Protein AF-A0A1F8KM34-F1 (afdb_monomer_lite)

Structure (mmCIF, N/CA/C/O backbone):
data_AF-A0A1F8KM34-F1
#
_entry.id   AF-A0A1F8KM34-F1
#
loop_
_atom_site.group_PDB
_atom_site.id
_atom_site.type_symbol
_atom_site.label_atom_id
_atom_site.label_alt_id
_atom_site.label_comp_id
_atom_site.label_asym_id
_atom_site.label_entity_id
_atom_site.label_seq_id
_atom_site.pdbx_PDB_ins_code
_atom_site.Cartn_x
_atom_site.Cartn_y
_atom_site.Cartn_z
_atom_site.occupancy
_atom_site.B_iso_or_equiv
_atom_site.auth_seq_id
_atom_site.auth_comp_id
_atom_site.auth_asym_id
_atom_site.auth_atom_id
_atom_site.pdbx_PDB_model_num
ATOM 1 N N . MET A 1 1 ? 45.005 -4.554 -57.306 1.00 60.41 1 MET A N 1
ATOM 2 C CA . MET A 1 1 ? 45.521 -4.752 -55.929 1.00 60.41 1 MET A CA 1
ATOM 3 C C . MET A 1 1 ? 44.866 -3.794 -54.929 1.00 60.41 1 MET A C 1
ATOM 5 O O . MET A 1 1 ? 44.401 -4.266 -53.904 1.00 60.41 1 MET A O 1
ATOM 9 N N . ASN A 1 2 ? 44.722 -2.498 -55.243 1.00 65.69 2 ASN A N 1
ATOM 10 C CA . ASN A 1 2 ? 44.057 -1.525 -54.356 1.00 65.69 2 ASN A CA 1
ATOM 11 C C . ASN A 1 2 ? 42.563 -1.802 -54.083 1.00 65.69 2 ASN A C 1
ATOM 13 O O . ASN A 1 2 ? 42.124 -1.623 -52.954 1.00 65.69 2 ASN A O 1
ATOM 17 N N . GLU A 1 3 ? 41.787 -2.286 -55.057 1.00 63.97 3 GLU A N 1
ATOM 18 C CA . GLU A 1 3 ? 40.338 -2.515 -54.872 1.00 63.97 3 GLU A CA 1
ATOM 19 C C . GLU A 1 3 ? 40.006 -3.629 -53.867 1.00 63.97 3 GLU A C 1
ATOM 21 O O . GLU A 1 3 ? 39.072 -3.493 -53.081 1.00 63.97 3 GLU A O 1
ATOM 26 N N . ILE A 1 4 ? 40.811 -4.697 -53.829 1.00 71.00 4 ILE A N 1
ATOM 27 C CA . ILE A 1 4 ? 40.641 -5.807 -52.876 1.00 71.00 4 ILE A CA 1
ATOM 28 C C . ILE A 1 4 ? 40.920 -5.324 -51.446 1.00 71.00 4 ILE A C 1
ATOM 30 O O . ILE A 1 4 ? 40.175 -5.640 -50.525 1.00 71.00 4 ILE A O 1
ATOM 34 N N . ILE A 1 5 ? 41.959 -4.504 -51.262 1.00 69.94 5 ILE A N 1
ATOM 35 C CA . ILE A 1 5 ? 42.320 -3.941 -49.953 1.00 69.94 5 ILE A CA 1
ATOM 36 C C . ILE A 1 5 ? 41.214 -3.003 -49.449 1.00 69.94 5 ILE A C 1
ATOM 38 O O . ILE A 1 5 ? 40.836 -3.068 -48.281 1.00 69.94 5 ILE A O 1
ATOM 42 N N . ILE A 1 6 ? 40.645 -2.179 -50.335 1.00 70.56 6 ILE A N 1
ATOM 43 C CA . ILE A 1 6 ? 39.526 -1.283 -50.009 1.00 70.56 6 ILE A CA 1
ATOM 44 C C . ILE A 1 6 ? 38.269 -2.087 -49.637 1.00 70.56 6 ILE A C 1
ATOM 46 O O . ILE A 1 6 ? 37.627 -1.782 -48.635 1.00 70.56 6 ILE A O 1
ATOM 50 N N . SER A 1 7 ? 37.943 -3.148 -50.381 1.00 66.94 7 SER A N 1
ATOM 51 C CA . SER A 1 7 ? 36.807 -4.036 -50.085 1.00 66.94 7 SER A CA 1
ATOM 52 C C . SER A 1 7 ? 36.930 -4.711 -48.711 1.00 66.94 7 SER A C 1
ATOM 54 O O . SER A 1 7 ? 35.958 -4.735 -47.953 1.00 66.94 7 SER A O 1
ATOM 56 N N . VAL A 1 8 ? 38.117 -5.217 -48.364 1.00 72.38 8 VAL A N 1
ATOM 57 C CA . VAL A 1 8 ? 38.374 -5.859 -47.065 1.00 72.38 8 VAL A CA 1
ATOM 58 C C . VAL A 1 8 ? 38.298 -4.842 -45.922 1.00 72.38 8 VAL A C 1
ATOM 60 O O . VAL A 1 8 ? 37.693 -5.127 -44.889 1.00 72.38 8 VAL A O 1
ATOM 63 N N . LEU A 1 9 ? 38.839 -3.633 -46.116 1.00 68.12 9 LEU A N 1
ATOM 64 C CA . LEU A 1 9 ? 38.742 -2.543 -45.138 1.00 68.12 9 LEU A CA 1
ATOM 65 C C . LEU A 1 9 ? 37.287 -2.119 -44.893 1.00 68.12 9 LEU A C 1
ATOM 67 O O . LEU A 1 9 ? 36.879 -1.981 -43.741 1.00 68.12 9 LEU A O 1
ATOM 71 N N . ILE A 1 10 ? 36.485 -1.972 -45.951 1.00 72.31 10 ILE A N 1
ATOM 72 C CA . ILE A 1 10 ? 35.059 -1.630 -45.841 1.00 72.31 10 ILE A CA 1
ATOM 73 C C . ILE A 1 10 ? 34.292 -2.736 -45.101 1.00 72.31 10 ILE A C 1
ATOM 75 O O . ILE A 1 10 ? 33.522 -2.439 -44.188 1.00 72.31 10 ILE A O 1
ATOM 79 N N . GLY A 1 11 ? 34.534 -4.009 -45.435 1.00 71.50 11 GLY A N 1
ATOM 80 C CA . GLY A 1 11 ? 33.913 -5.147 -44.748 1.00 71.50 11 GLY A CA 1
ATOM 81 C C . GLY A 1 11 ? 34.263 -5.214 -43.257 1.00 71.50 11 GLY A C 1
ATOM 82 O O . GLY A 1 11 ? 33.386 -5.441 -42.420 1.00 71.50 11 GLY A O 1
ATOM 83 N N . GLY A 1 12 ? 35.524 -4.944 -42.905 1.00 72.19 12 GLY A N 1
ATOM 84 C CA . GLY A 1 12 ? 35.974 -4.864 -41.514 1.00 72.19 12 GLY A CA 1
ATOM 85 C C . GLY A 1 12 ? 35.295 -3.734 -40.736 1.00 72.19 12 GLY A C 1
ATOM 86 O O . GLY A 1 12 ? 34.800 -3.956 -39.630 1.00 72.19 12 GLY A O 1
ATOM 87 N N . ILE A 1 13 ? 35.195 -2.543 -41.336 1.00 76.88 13 ILE A N 1
ATOM 88 C CA . ILE A 1 13 ? 34.529 -1.381 -40.727 1.00 76.88 13 ILE A CA 1
ATOM 89 C C . ILE A 1 13 ? 33.034 -1.655 -40.510 1.00 76.88 13 ILE A C 1
ATOM 91 O O . ILE A 1 13 ? 32.513 -1.381 -39.429 1.00 76.88 13 ILE A O 1
ATOM 95 N N . LEU A 1 14 ? 32.345 -2.241 -41.493 1.00 74.38 14 LEU A N 1
ATOM 96 C CA . LEU A 1 14 ? 30.924 -2.591 -41.375 1.00 74.38 14 LEU A CA 1
ATOM 97 C C . LEU A 1 14 ? 30.672 -3.634 -40.278 1.00 74.38 14 LEU A C 1
ATOM 99 O O . LEU A 1 14 ? 29.711 -3.508 -39.520 1.00 74.38 14 LEU A O 1
ATOM 103 N N . THR A 1 15 ? 31.555 -4.625 -40.145 1.00 82.31 15 THR A N 1
ATOM 104 C CA . THR A 1 15 ? 31.454 -5.659 -39.101 1.00 82.31 15 THR A CA 1
ATOM 105 C C . THR A 1 15 ? 31.662 -5.072 -37.701 1.00 82.31 15 THR A C 1
ATOM 107 O O . THR A 1 15 ? 30.922 -5.394 -36.766 1.00 82.31 15 THR A O 1
ATOM 110 N N . LEU A 1 16 ? 32.624 -4.155 -37.553 1.00 76.81 16 LEU A N 1
ATOM 111 C CA . LEU A 1 16 ? 32.865 -3.426 -36.304 1.00 76.81 16 LEU A CA 1
ATOM 112 C C . LEU A 1 16 ? 31.671 -2.546 -35.918 1.00 76.81 16 LEU A C 1
ATOM 114 O O . LEU A 1 16 ? 31.216 -2.595 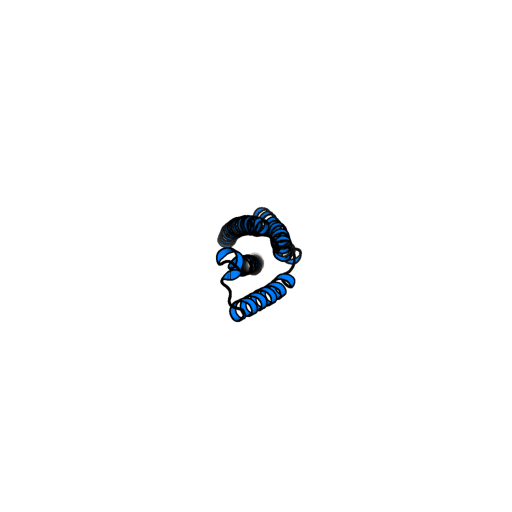-34.775 1.00 76.81 16 LEU A O 1
ATOM 118 N N 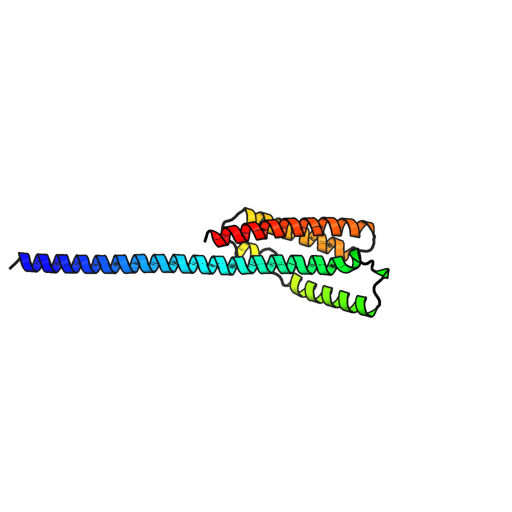. LEU A 1 17 ? 31.122 -1.789 -36.873 1.00 76.06 17 LEU A N 1
ATOM 119 C CA . LEU A 1 17 ? 29.933 -0.960 -36.655 1.00 76.06 17 LEU A CA 1
ATOM 120 C C . LEU A 1 17 ? 28.705 -1.805 -36.294 1.00 76.06 17 LEU A C 1
ATOM 122 O O . LEU A 1 17 ? 27.969 -1.445 -35.375 1.00 76.06 17 LEU A O 1
ATOM 126 N N . GLY A 1 18 ? 28.512 -2.946 -36.961 1.00 77.56 18 GLY A N 1
ATOM 127 C CA . GLY A 1 18 ? 27.436 -3.889 -36.652 1.00 77.56 18 GLY A CA 1
ATOM 128 C C . GLY A 1 18 ? 27.534 -4.438 -35.228 1.00 77.56 18 GLY A C 1
ATOM 129 O O . GLY A 1 18 ? 26.550 -4.424 -34.489 1.00 77.56 18 GLY A O 1
ATOM 130 N N . THR A 1 19 ? 28.734 -4.841 -34.807 1.00 86.44 19 THR A N 1
ATOM 131 C CA . THR A 1 19 ? 28.982 -5.343 -33.444 1.00 86.44 19 THR A CA 1
ATOM 132 C C . THR A 1 19 ? 28.757 -4.257 -32.387 1.00 86.44 19 THR A C 1
ATOM 134 O O . THR A 1 19 ? 28.117 -4.505 -31.366 1.00 86.44 19 THR A O 1
ATOM 137 N N . LEU A 1 20 ? 29.224 -3.028 -32.635 1.00 79.06 20 LEU A N 1
ATOM 138 C CA . LEU A 1 20 ? 28.999 -1.891 -31.734 1.00 79.06 20 LEU A CA 1
ATOM 139 C C . LEU A 1 20 ? 27.510 -1.557 -31.590 1.00 79.06 20 LEU A C 1
ATOM 141 O O . LEU A 1 20 ? 27.040 -1.315 -30.477 1.00 79.06 20 LEU A O 1
ATOM 145 N N . LEU A 1 21 ? 26.758 -1.581 -32.694 1.00 81.00 21 LEU A N 1
ATOM 146 C CA . LEU A 1 21 ? 25.317 -1.347 -32.677 1.00 81.00 21 LEU A CA 1
ATOM 147 C C . LEU A 1 21 ? 24.577 -2.447 -31.905 1.00 81.00 21 LEU A C 1
ATOM 149 O O . LEU A 1 21 ? 23.707 -2.133 -31.092 1.00 81.00 21 LEU A O 1
ATOM 153 N N . ALA A 1 22 ? 24.940 -3.715 -32.111 1.00 83.75 22 ALA A N 1
ATOM 154 C CA . ALA A 1 22 ? 24.364 -4.841 -31.379 1.00 83.75 22 ALA A CA 1
ATOM 155 C C . ALA A 1 22 ? 24.616 -4.718 -29.867 1.00 83.75 22 ALA A C 1
ATOM 157 O O . ALA A 1 22 ? 23.669 -4.779 -29.081 1.00 83.75 22 ALA A O 1
ATOM 158 N N . ASN A 1 23 ? 25.858 -4.427 -29.465 1.00 84.94 23 ASN A N 1
ATOM 159 C CA . ASN A 1 23 ? 26.221 -4.208 -28.063 1.00 84.94 23 ASN A CA 1
ATOM 160 C C . ASN A 1 23 ? 25.464 -3.019 -27.452 1.00 84.94 23 ASN A C 1
ATOM 162 O O . ASN A 1 23 ? 24.993 -3.094 -26.317 1.00 84.94 23 ASN A O 1
ATOM 166 N N . TYR A 1 24 ? 25.293 -1.929 -28.205 1.00 78.88 24 TYR A N 1
ATOM 167 C CA . TYR A 1 24 ? 24.522 -0.769 -27.758 1.00 78.88 24 TYR A CA 1
ATOM 168 C C . TYR A 1 24 ? 23.034 -1.096 -27.558 1.00 78.88 24 TYR A C 1
ATOM 170 O O . TYR A 1 24 ? 22.437 -0.705 -26.550 1.00 78.88 24 TYR A O 1
ATOM 178 N N . LEU A 1 25 ? 22.424 -1.831 -28.493 1.00 83.50 25 LEU A N 1
ATOM 179 C CA . LEU A 1 25 ? 21.030 -2.265 -28.386 1.00 83.50 25 LEU A CA 1
ATOM 180 C C . LEU A 1 25 ? 20.830 -3.230 -27.213 1.00 83.50 25 LEU A C 1
ATOM 182 O O . LEU A 1 25 ? 19.867 -3.067 -26.458 1.00 83.50 25 LEU A O 1
ATOM 186 N N . GLN A 1 26 ? 21.759 -4.167 -27.014 1.00 85.06 26 GLN A N 1
ATOM 187 C CA . GLN A 1 26 ? 21.748 -5.085 -25.880 1.00 85.06 26 GLN A CA 1
ATOM 188 C C . GLN A 1 26 ? 21.851 -4.320 -24.555 1.00 85.06 26 GLN A C 1
ATOM 190 O O . GLN A 1 26 ? 20.965 -4.458 -23.710 1.00 85.06 26 GLN A O 1
ATOM 195 N N . TYR A 1 27 ? 22.826 -3.418 -24.413 1.00 83.81 27 TYR A N 1
ATOM 196 C CA . TYR A 1 27 ? 22.960 -2.562 -23.230 1.00 83.81 27 TYR A CA 1
ATOM 197 C C . TYR A 1 27 ? 21.675 -1.768 -22.950 1.00 83.81 27 TYR A C 1
ATOM 199 O O . TYR A 1 27 ? 21.183 -1.725 -21.820 1.00 83.81 27 TYR A O 1
ATOM 207 N N . ARG A 1 28 ? 21.067 -1.175 -23.986 1.00 81.69 28 ARG A N 1
ATOM 208 C CA . ARG A 1 28 ? 19.803 -0.436 -23.854 1.00 81.69 28 ARG A CA 1
ATOM 209 C C . ARG A 1 28 ? 18.649 -1.337 -23.404 1.00 81.69 28 ARG A C 1
ATOM 211 O O . ARG A 1 28 ? 17.810 -0.886 -22.621 1.00 81.69 28 ARG A O 1
ATOM 218 N N . SER A 1 29 ? 18.589 -2.580 -23.882 1.00 82.69 29 SER A N 1
ATOM 219 C CA . SER A 1 29 ? 17.570 -3.555 -23.476 1.00 82.69 29 SER A CA 1
ATOM 220 C C . SER A 1 29 ? 17.727 -3.963 -22.007 1.00 82.69 29 SER A C 1
ATOM 222 O O . SER A 1 29 ? 16.757 -3.903 -21.253 1.00 82.69 29 SER A O 1
ATOM 224 N N . GLU A 1 30 ? 18.952 -4.235 -21.550 1.00 86.62 30 GLU A N 1
ATOM 225 C CA . GLU A 1 30 ? 19.249 -4.581 -20.156 1.00 86.62 30 GLU A CA 1
ATOM 226 C C . GLU A 1 30 ? 18.920 -3.433 -19.197 1.00 86.62 30 GLU A C 1
ATOM 228 O O . GLU A 1 30 ? 18.397 -3.651 -18.105 1.00 86.62 30 GLU A O 1
ATOM 233 N N . GLN A 1 31 ? 19.189 -2.187 -19.601 1.00 75.19 31 GLN A N 1
ATOM 234 C CA . GLN A 1 31 ? 18.799 -1.009 -18.823 1.00 75.19 31 GLN A CA 1
ATOM 235 C C . GLN A 1 31 ? 17.276 -0.873 -18.706 1.00 75.19 31 GLN A C 1
ATOM 237 O O . GLN A 1 31 ? 16.774 -0.476 -17.655 1.00 75.19 31 GLN A O 1
ATOM 242 N N . ARG A 1 32 ? 16.517 -1.222 -19.755 1.00 77.00 32 ARG A N 1
ATOM 243 C CA . ARG A 1 32 ? 15.048 -1.263 -19.678 1.00 77.00 32 ARG A CA 1
ATOM 244 C C . ARG A 1 32 ? 14.579 -2.367 -18.734 1.00 77.00 32 ARG A C 1
ATOM 246 O O . ARG A 1 32 ? 13.771 -2.074 -17.863 1.00 77.00 32 ARG A O 1
ATOM 253 N N . HIS A 1 33 ? 15.115 -3.581 -18.853 1.00 79.44 33 HIS A N 1
ATOM 254 C CA . HIS A 1 33 ? 14.763 -4.695 -17.967 1.00 79.44 33 HIS A CA 1
ATOM 255 C C . HIS A 1 33 ? 15.034 -4.372 -16.495 1.00 79.44 33 HIS A C 1
ATOM 257 O O . HIS A 1 33 ? 14.130 -4.499 -15.676 1.00 79.44 33 HIS A O 1
ATOM 263 N N . ARG A 1 34 ? 16.222 -3.845 -16.164 1.00 76.31 34 ARG A N 1
ATOM 264 C CA . ARG A 1 34 ? 16.550 -3.427 -14.790 1.00 76.31 34 ARG A CA 1
ATOM 265 C C . ARG A 1 34 ? 15.582 -2.383 -14.237 1.00 76.31 34 ARG A C 1
ATOM 267 O O . ARG A 1 34 ? 15.181 -2.476 -13.083 1.00 76.31 34 ARG A O 1
ATOM 274 N N . LYS A 1 35 ? 15.175 -1.405 -15.053 1.00 73.81 35 LYS A N 1
ATOM 275 C CA . LYS A 1 35 ? 14.184 -0.398 -14.640 1.00 73.81 35 LYS A CA 1
ATOM 276 C C . LYS A 1 35 ? 12.804 -1.006 -14.382 1.00 73.81 35 LYS A C 1
ATOM 278 O O . LYS A 1 35 ? 12.154 -0.587 -13.431 1.00 73.81 35 LYS A O 1
ATOM 283 N N . LYS A 1 36 ? 12.373 -1.975 -15.198 1.00 75.44 36 LYS A N 1
ATOM 284 C CA . LYS A 1 36 ? 11.100 -2.685 -14.994 1.00 75.44 36 LYS A CA 1
ATOM 285 C C . LYS A 1 36 ? 11.113 -3.504 -13.705 1.00 75.44 36 LYS A C 1
ATOM 287 O O . LYS A 1 36 ? 10.180 -3.395 -12.921 1.00 75.44 36 LYS A O 1
ATOM 292 N N . GLU A 1 37 ? 12.178 -4.265 -13.463 1.00 78.44 37 GLU A N 1
ATOM 293 C CA . GLU A 1 37 ? 12.310 -5.074 -12.244 1.00 78.44 37 GLU A CA 1
ATOM 294 C C . GLU A 1 37 ? 12.340 -4.202 -10.986 1.00 78.44 37 GLU A C 1
ATOM 296 O O . GLU A 1 37 ? 11.582 -4.450 -10.053 1.00 78.44 37 GLU A O 1
ATOM 301 N N . LEU A 1 38 ? 13.103 -3.104 -11.003 1.00 75.56 38 LEU A N 1
ATOM 302 C CA . LEU A 1 38 ? 13.115 -2.149 -9.895 1.00 75.56 38 LEU A CA 1
ATOM 303 C C . LEU A 1 38 ? 11.726 -1.532 -9.649 1.00 75.56 38 LEU A C 1
ATOM 305 O O . LEU A 1 38 ? 11.330 -1.341 -8.503 1.00 75.56 38 LEU A O 1
ATOM 309 N N . ALA A 1 39 ? 10.977 -1.210 -10.709 1.00 70.12 39 ALA A N 1
ATOM 310 C CA . ALA A 1 39 ? 9.619 -0.688 -10.574 1.00 70.12 39 ALA A CA 1
ATOM 311 C C . ALA A 1 39 ? 8.677 -1.726 -9.941 1.00 70.12 39 ALA A C 1
ATOM 313 O O . ALA A 1 39 ? 7.955 -1.394 -9.003 1.00 70.12 39 ALA A O 1
ATOM 314 N N . LYS A 1 40 ? 8.725 -2.987 -10.390 1.00 74.38 40 LYS A N 1
ATOM 315 C CA . LYS A 1 40 ? 7.935 -4.091 -9.817 1.00 74.38 40 LYS A CA 1
ATOM 316 C C . LYS A 1 40 ? 8.259 -4.343 -8.348 1.00 74.38 40 LYS A C 1
ATOM 318 O O . LYS A 1 40 ? 7.338 -4.483 -7.544 1.00 74.38 40 LYS A O 1
ATOM 323 N N . GLU A 1 41 ? 9.543 -4.373 -7.994 1.00 75.94 41 GLU A N 1
ATOM 324 C CA . GLU A 1 41 ? 9.995 -4.545 -6.611 1.00 75.94 41 GLU A CA 1
ATOM 325 C C . GLU A 1 41 ? 9.398 -3.458 -5.722 1.00 75.94 41 GLU A C 1
ATOM 327 O O . GLU A 1 41 ? 8.726 -3.764 -4.736 1.00 75.94 41 GLU A O 1
ATOM 332 N N . ARG A 1 42 ? 9.526 -2.198 -6.142 1.00 71.81 42 ARG A N 1
ATOM 333 C CA . ARG A 1 42 ? 8.919 -1.069 -5.442 1.00 71.81 42 ARG A CA 1
ATOM 334 C C . ARG A 1 42 ? 7.407 -1.274 -5.311 1.00 71.81 42 ARG A C 1
ATOM 336 O O . ARG A 1 42 ? 6.862 -1.137 -4.218 1.00 71.81 42 ARG A O 1
ATOM 343 N N . PHE A 1 43 ? 6.702 -1.661 -6.379 1.00 74.19 43 PHE A N 1
ATOM 344 C CA . PHE A 1 43 ? 5.231 -1.713 -6.353 1.00 74.19 43 PHE A CA 1
ATOM 345 C C . PHE A 1 43 ? 4.753 -2.801 -5.385 1.00 74.19 43 PHE A C 1
ATOM 347 O O . PHE A 1 43 ? 3.746 -2.627 -4.696 1.00 74.19 43 PHE A O 1
ATOM 354 N N . SER A 1 44 ? 5.531 -3.880 -5.253 1.00 75.81 44 SER A N 1
ATOM 355 C CA . SER A 1 44 ? 5.311 -4.920 -4.247 1.00 75.81 44 SER A CA 1
ATOM 356 C C . SER A 1 44 ? 5.395 -4.394 -2.806 1.00 75.81 44 SER A C 1
ATOM 358 O O . SER A 1 44 ? 4.684 -4.882 -1.927 1.00 75.81 44 SER A O 1
ATOM 360 N N . GLU A 1 45 ? 6.243 -3.399 -2.537 1.00 74.56 45 GLU A N 1
ATOM 361 C CA . GLU A 1 45 ? 6.378 -2.778 -1.216 1.00 74.56 45 GLU A CA 1
ATOM 362 C C . GLU A 1 45 ? 5.186 -1.878 -0.903 1.00 74.56 45 GLU A C 1
ATOM 364 O O . GLU A 1 45 ? 4.642 -1.952 0.198 1.00 74.56 45 GLU A O 1
ATOM 369 N N . VAL A 1 46 ? 4.711 -1.101 -1.883 1.00 73.81 46 VAL A N 1
ATOM 370 C CA . VAL A 1 46 ? 3.468 -0.323 -1.737 1.00 73.81 46 VAL A CA 1
ATOM 371 C C . VAL A 1 46 ? 2.285 -1.243 -1.467 1.00 73.81 46 VAL A C 1
ATOM 373 O O . VAL A 1 46 ? 1.484 -0.966 -0.578 1.00 73.81 46 VAL A O 1
ATOM 376 N N . ARG A 1 47 ? 2.192 -2.375 -2.170 1.00 76.19 47 ARG A N 1
ATOM 377 C CA . ARG A 1 47 ? 1.121 -3.348 -1.938 1.00 76.19 47 ARG A CA 1
ATOM 378 C C . ARG A 1 47 ? 1.160 -3.919 -0.521 1.00 76.19 47 ARG A C 1
ATOM 380 O O . ARG A 1 47 ? 0.126 -3.963 0.139 1.00 76.19 47 ARG A O 1
ATOM 387 N N . ARG A 1 48 ? 2.346 -4.304 -0.038 1.00 77.12 48 ARG A N 1
ATOM 388 C CA . ARG A 1 48 ? 2.541 -4.769 1.346 1.00 77.12 48 ARG A CA 1
ATOM 389 C C . ARG A 1 48 ? 2.123 -3.706 2.357 1.00 77.12 48 ARG A C 1
ATOM 391 O O . ARG A 1 48 ? 1.381 -4.017 3.279 1.00 77.12 48 ARG A O 1
ATOM 398 N N . TYR A 1 49 ? 2.523 -2.456 2.137 1.00 74.50 49 TYR A N 1
ATOM 399 C CA . TYR A 1 49 ? 2.126 -1.335 2.984 1.00 74.50 49 TYR A CA 1
ATOM 400 C C . TYR A 1 49 ? 0.599 -1.177 3.071 1.00 74.50 49 TYR A C 1
ATOM 402 O O . TYR A 1 49 ? 0.053 -1.100 4.170 1.00 74.50 49 TYR A O 1
ATOM 410 N N . LEU A 1 50 ? -0.097 -1.189 1.928 1.00 73.19 50 LEU A N 1
ATOM 411 C CA . LEU A 1 50 ? -1.559 -1.086 1.881 1.00 73.19 50 LEU A CA 1
ATOM 412 C C . LEU A 1 50 ? -2.243 -2.222 2.653 1.00 73.19 50 LEU A C 1
ATOM 414 O O . LEU A 1 50 ? -3.165 -1.959 3.421 1.00 73.19 50 LEU A O 1
ATOM 418 N N . ILE A 1 51 ? -1.779 -3.463 2.478 1.00 77.62 51 ILE A N 1
ATOM 419 C CA . ILE A 1 51 ? -2.330 -4.641 3.165 1.00 77.62 51 ILE A CA 1
ATOM 420 C C . ILE A 1 51 ? -2.161 -4.505 4.678 1.00 77.62 51 ILE A C 1
ATOM 422 O O . ILE A 1 51 ? -3.147 -4.581 5.404 1.00 77.62 51 ILE A O 1
ATOM 426 N N . THR A 1 52 ? -0.949 -4.211 5.154 1.00 74.25 52 THR A N 1
ATOM 427 C CA . THR A 1 52 ? -0.693 -4.071 6.594 1.00 74.25 52 THR A CA 1
ATOM 428 C C . THR A 1 52 ? -1.503 -2.926 7.207 1.00 74.25 52 THR A C 1
ATOM 430 O O . THR A 1 52 ? -1.962 -3.027 8.347 1.00 74.25 52 THR A O 1
ATOM 433 N N . CYS A 1 53 ? -1.730 -1.840 6.459 1.00 69.88 53 CYS A N 1
ATOM 434 C CA . CYS A 1 53 ? -2.624 -0.772 6.895 1.00 69.88 53 CYS A CA 1
ATOM 435 C C . CYS A 1 53 ? -4.087 -1.236 7.027 1.00 69.88 53 CYS A C 1
ATOM 437 O O . CYS A 1 53 ? -4.786 -0.830 7.950 1.00 69.88 53 CYS A O 1
ATOM 439 N N . LEU A 1 54 ? -4.573 -2.083 6.127 1.00 75.19 54 LEU A N 1
ATOM 440 C CA . LEU A 1 54 ? -5.948 -2.577 6.195 1.00 75.19 54 LEU A CA 1
ATOM 441 C C . LEU A 1 54 ? -6.140 -3.611 7.311 1.00 75.19 54 LEU A C 1
ATOM 443 O O . LEU A 1 54 ? -7.126 -3.530 8.039 1.00 75.19 54 LEU A O 1
ATOM 447 N N . GLU A 1 55 ? -5.181 -4.520 7.493 1.00 77.06 55 GLU A N 1
ATOM 448 C CA . GLU A 1 55 ? -5.230 -5.574 8.517 1.00 77.06 55 GLU A CA 1
ATOM 449 C C . GLU A 1 55 ? -5.357 -5.007 9.935 1.00 77.06 55 GLU A C 1
ATOM 451 O O . GLU A 1 55 ? -6.206 -5.442 10.708 1.00 77.06 55 GLU A O 1
ATOM 456 N N . PHE A 1 56 ? -4.563 -3.990 10.278 1.00 70.44 56 PHE A N 1
ATOM 457 C CA . PHE A 1 56 ? -4.656 -3.348 11.592 1.00 70.44 56 PHE A CA 1
ATOM 458 C C . PHE A 1 56 ? -5.965 -2.584 11.776 1.00 70.44 56 PHE A C 1
ATOM 460 O O . PHE A 1 56 ? -6.549 -2.632 12.855 1.00 70.44 56 PHE A O 1
ATOM 467 N N . VAL A 1 57 ? -6.443 -1.886 10.740 1.00 69.88 57 VAL A N 1
ATOM 468 C CA . VAL A 1 57 ? -7.727 -1.177 10.817 1.00 69.88 57 VAL A CA 1
ATOM 469 C C . VAL A 1 57 ? -8.856 -2.166 11.086 1.00 69.88 57 VAL A C 1
ATOM 471 O O . VAL A 1 57 ? -9.706 -1.897 11.932 1.00 69.88 57 VAL A O 1
ATOM 474 N N . ASP A 1 58 ? -8.850 -3.326 10.430 1.00 74.38 58 ASP A N 1
ATOM 475 C CA . ASP A 1 58 ? -9.836 -4.370 10.695 1.00 74.38 58 ASP A CA 1
ATOM 476 C C . ASP A 1 58 ? -9.684 -4.970 12.098 1.00 74.38 58 ASP A C 1
ATOM 478 O O . ASP A 1 58 ? -10.685 -5.064 12.803 1.00 74.38 58 ASP A O 1
ATOM 482 N N . LEU A 1 59 ? -8.463 -5.269 12.551 1.00 69.81 59 LEU A N 1
ATOM 483 C CA . LEU A 1 59 ? -8.186 -5.804 13.891 1.00 69.81 59 LEU A CA 1
ATOM 484 C C . LEU A 1 59 ? -8.688 -4.891 15.021 1.00 69.81 59 LEU A C 1
ATOM 486 O O . LEU A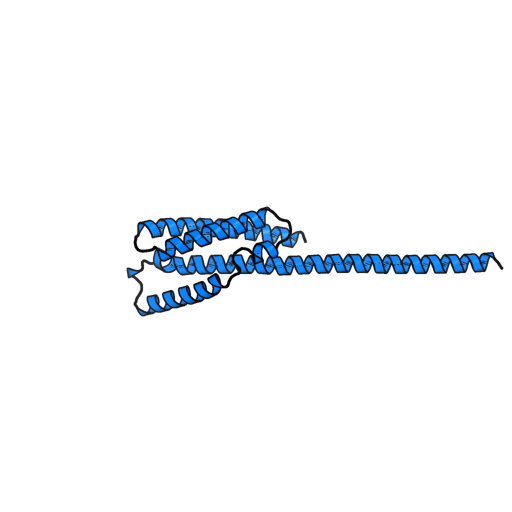 1 59 ? -9.289 -5.349 15.996 1.00 69.81 59 LEU A O 1
ATOM 490 N N . VAL A 1 60 ? -8.449 -3.589 14.888 1.00 64.38 60 VAL A N 1
ATOM 491 C CA . VAL A 1 60 ? -8.839 -2.581 15.880 1.00 64.38 60 VAL A CA 1
ATOM 492 C C . VAL A 1 60 ? -10.355 -2.332 15.880 1.00 64.38 60 VAL A C 1
ATOM 494 O O . VAL A 1 60 ? -10.902 -1.872 16.878 1.00 64.38 60 VAL A O 1
ATOM 497 N N . SER A 1 61 ? -11.052 -2.701 14.802 1.00 63.00 61 SER A N 1
ATOM 498 C CA . SER A 1 61 ? -12.504 -2.510 14.649 1.00 63.00 61 SER A CA 1
ATOM 499 C C . SER A 1 61 ? -13.342 -3.730 15.073 1.00 63.00 61 SER A C 1
ATOM 501 O O . SER A 1 61 ? -14.571 -3.738 14.965 1.00 63.00 61 SER A O 1
ATOM 503 N N . ILE A 1 62 ? -12.701 -4.797 15.558 1.00 62.34 62 ILE A N 1
ATOM 504 C CA . ILE A 1 62 ? -13.395 -5.998 16.052 1.00 62.34 62 ILE A CA 1
ATOM 505 C C . ILE A 1 62 ? -14.214 -5.699 17.326 1.00 62.34 62 ILE A C 1
ATOM 507 O O . ILE A 1 62 ? -15.390 -6.066 17.381 1.00 62.34 62 ILE A O 1
ATOM 511 N N . PRO A 1 63 ? -13.690 -4.986 18.341 1.00 57.38 63 PRO A N 1
ATOM 512 C CA . PRO A 1 63 ? -14.470 -4.705 19.544 1.00 57.38 63 PRO A CA 1
ATOM 513 C C . PRO A 1 63 ? -15.568 -3.665 19.317 1.00 57.38 63 PRO A C 1
ATOM 515 O O . PRO A 1 63 ? -16.551 -3.656 20.058 1.00 57.38 63 PRO A O 1
ATOM 518 N N . THR A 1 64 ? -15.442 -2.803 18.296 1.00 56.44 64 THR A N 1
ATOM 519 C CA . THR A 1 64 ? -16.507 -1.853 17.940 1.00 56.44 64 THR A CA 1
ATOM 520 C C . THR A 1 64 ? -17.729 -2.535 17.346 1.00 56.44 64 THR A C 1
ATOM 522 O O . THR A 1 64 ? -18.845 -2.100 17.613 1.00 56.44 64 THR A O 1
ATOM 525 N N . SER A 1 65 ? -17.530 -3.618 16.596 1.00 55.41 65 SER A N 1
ATOM 526 C CA . SER A 1 65 ? -18.600 -4.354 15.916 1.00 55.41 65 SER A CA 1
ATOM 527 C C . SER A 1 65 ? -19.267 -5.418 16.795 1.00 55.41 65 SER A C 1
ATOM 529 O O . SER A 1 65 ? -20.464 -5.660 16.654 1.00 55.41 65 SER A O 1
ATOM 531 N N . ILE A 1 66 ? -18.523 -6.028 17.722 1.00 55.66 66 ILE A N 1
ATOM 532 C CA . ILE A 1 66 ? -19.027 -7.088 18.615 1.00 55.66 66 ILE A CA 1
ATOM 533 C C . ILE A 1 66 ? -19.543 -6.516 19.951 1.00 55.66 66 ILE A C 1
ATOM 535 O O . ILE A 1 66 ? -20.355 -7.155 20.619 1.00 55.66 66 ILE A O 1
ATOM 539 N N . GLY A 1 67 ? -19.128 -5.298 20.318 1.00 56.06 67 GLY A N 1
ATOM 540 C CA . GLY A 1 67 ? -19.370 -4.702 21.631 1.00 56.06 67 GLY A CA 1
ATOM 541 C C . GLY A 1 67 ? -18.414 -5.287 22.673 1.00 56.06 67 GLY A C 1
ATOM 542 O O . GLY A 1 67 ? -18.424 -6.488 22.929 1.00 56.06 67 GLY A O 1
ATOM 543 N N . LEU A 1 68 ? -17.590 -4.436 23.295 1.00 57.28 68 LEU A N 1
ATOM 544 C CA . LEU A 1 68 ? -16.596 -4.829 24.315 1.00 57.28 68 LEU A CA 1
ATOM 545 C C . LEU A 1 68 ? -17.192 -5.655 25.469 1.00 57.28 68 LEU A C 1
ATOM 547 O O . LEU A 1 68 ? -16.501 -6.463 26.074 1.00 57.28 68 LEU A O 1
ATOM 551 N N . GLU A 1 69 ? -18.483 -5.477 25.745 1.00 56.94 69 GLU A N 1
ATOM 552 C CA . GLU A 1 69 ? -19.252 -6.205 26.760 1.00 56.94 69 GLU A CA 1
ATOM 553 C C . GLU A 1 69 ? -19.434 -7.707 26.478 1.00 56.94 69 GLU A C 1
ATOM 555 O O . GLU A 1 69 ? -19.756 -8.457 27.395 1.00 56.94 69 GLU A O 1
ATOM 560 N N . ASN A 1 70 ? -19.177 -8.155 25.245 1.00 62.66 70 ASN A N 1
ATOM 561 C CA . ASN A 1 70 ? -19.255 -9.561 24.840 1.00 62.66 70 ASN A CA 1
ATOM 562 C C . ASN A 1 70 ? -17.891 -10.271 24.817 1.00 62.66 70 ASN A C 1
ATOM 564 O O . ASN A 1 70 ? -17.827 -11.456 24.490 1.00 62.66 70 ASN A O 1
ATOM 568 N N . PHE A 1 71 ? -16.802 -9.569 25.143 1.00 63.16 71 PHE A N 1
ATOM 569 C CA . PHE A 1 71 ? -15.483 -10.180 25.275 1.00 63.16 71 PHE A CA 1
ATOM 570 C C . PHE A 1 71 ? -15.323 -10.773 26.676 1.00 63.16 71 PHE A C 1
ATOM 572 O O . PHE A 1 71 ? -15.406 -10.057 27.675 1.00 63.16 71 PHE A O 1
ATOM 579 N N . ASP A 1 72 ? -15.047 -12.075 26.761 1.00 74.25 72 ASP A N 1
ATOM 580 C CA . ASP A 1 72 ? -14.503 -12.627 27.998 1.00 74.25 72 ASP A CA 1
ATOM 581 C C . ASP A 1 72 ? -13.072 -12.101 28.244 1.00 74.25 72 ASP A C 1
ATOM 583 O O . ASP A 1 72 ? -12.421 -11.532 27.360 1.00 74.25 72 ASP A O 1
ATOM 587 N N . SER A 1 73 ? -12.575 -12.247 29.475 1.00 71.69 73 SER A N 1
ATOM 588 C CA . SER A 1 73 ? -11.283 -11.678 29.879 1.00 71.69 73 SER A CA 1
ATOM 589 C C . SER A 1 73 ? -10.085 -12.264 29.124 1.00 71.69 73 SER A C 1
ATOM 591 O O . SER A 1 73 ? -9.055 -11.597 29.017 1.00 71.69 73 SER A O 1
ATOM 593 N N . VAL A 1 74 ? -10.206 -13.485 28.596 1.00 73.50 74 VAL A N 1
ATOM 594 C CA . VAL A 1 74 ? -9.149 -14.156 27.830 1.00 73.50 74 VAL A CA 1
ATOM 595 C C . VAL A 1 74 ? -9.132 -13.616 26.404 1.00 73.50 74 VAL A C 1
ATOM 597 O O . VAL A 1 74 ? -8.087 -13.161 25.941 1.00 73.50 74 VAL A O 1
ATOM 600 N N . ALA A 1 75 ? -10.292 -13.560 25.750 1.00 68.75 75 ALA A N 1
ATOM 601 C CA . ALA A 1 75 ? -10.458 -12.989 24.420 1.00 68.75 75 ALA A CA 1
ATOM 602 C C . ALA A 1 75 ? -10.034 -11.514 24.377 1.00 68.75 75 ALA A C 1
ATOM 604 O O . ALA A 1 75 ? -9.434 -11.066 23.399 1.00 68.75 75 ALA A O 1
ATOM 605 N N . LEU A 1 76 ? -10.307 -10.754 25.446 1.00 69.25 76 LEU A N 1
ATOM 606 C CA . LEU A 1 76 ? -9.873 -9.361 25.553 1.00 69.25 76 LEU A CA 1
ATOM 607 C C . LEU A 1 76 ? -8.343 -9.258 25.597 1.00 69.25 76 LEU A C 1
ATOM 609 O O . LEU A 1 76 ? -7.762 -8.468 24.858 1.00 69.25 76 LEU A O 1
ATOM 613 N N . ALA A 1 77 ? -7.682 -10.085 26.412 1.00 70.12 77 ALA A N 1
ATOM 614 C CA . ALA A 1 77 ? -6.224 -10.093 26.524 1.00 70.12 77 ALA A CA 1
ATOM 615 C C . ALA A 1 77 ? -5.534 -10.548 25.223 1.00 70.12 77 ALA A C 1
ATOM 617 O O . ALA A 1 77 ? -4.507 -9.989 24.831 1.00 70.12 77 ALA A O 1
ATOM 618 N N . GLU A 1 78 ? -6.096 -11.540 24.528 1.00 75.00 78 GLU A N 1
ATOM 619 C CA . GLU A 1 78 ? -5.613 -11.989 23.216 1.00 75.00 78 GLU A CA 1
ATOM 620 C C . GLU A 1 78 ? -5.754 -10.895 22.156 1.00 75.00 78 GLU A C 1
ATOM 622 O O . GLU A 1 78 ? -4.807 -10.623 21.410 1.00 75.00 78 GLU A O 1
ATOM 627 N N . TRP A 1 79 ? -6.903 -10.218 22.125 1.00 73.38 79 TRP A N 1
ATOM 628 C CA . TRP A 1 79 ? -7.126 -9.085 21.236 1.00 73.38 79 TRP A CA 1
ATOM 629 C C . TRP A 1 79 ? -6.152 -7.936 21.531 1.00 73.38 79 TRP A C 1
ATOM 631 O O . TRP A 1 79 ? -5.487 -7.452 20.614 1.00 73.38 79 TRP A O 1
ATOM 641 N N . GLU A 1 80 ? -5.980 -7.550 22.798 1.00 70.06 80 GLU A N 1
ATOM 642 C CA . GLU A 1 80 ? -5.032 -6.504 23.202 1.00 70.06 80 GLU A CA 1
ATOM 643 C C . GLU A 1 80 ? -3.590 -6.838 22.799 1.00 70.06 80 GLU A C 1
ATOM 645 O O . GLU A 1 80 ? -2.853 -5.963 22.335 1.00 70.06 80 GLU A O 1
ATOM 650 N N . ASN A 1 81 ? -3.173 -8.097 22.954 1.00 77.06 81 ASN A N 1
ATOM 651 C CA . ASN A 1 81 ? -1.854 -8.553 22.522 1.00 77.06 81 ASN A CA 1
ATOM 652 C C . ASN A 1 81 ? -1.702 -8.482 21.001 1.00 77.06 81 ASN A C 1
ATOM 654 O O . ASN A 1 81 ? -0.679 -7.996 20.518 1.00 77.06 81 ASN A O 1
ATOM 658 N N . SER A 1 82 ? -2.725 -8.887 20.247 1.00 73.12 82 SER A N 1
ATOM 659 C CA . SER A 1 82 ? -2.721 -8.794 18.785 1.00 73.12 82 SER A CA 1
ATOM 660 C C . SER A 1 82 ? -2.635 -7.342 18.310 1.00 73.12 82 SER A C 1
ATOM 662 O O . SER A 1 82 ? -1.858 -7.029 17.403 1.00 73.12 82 SER A O 1
ATOM 664 N N . VAL A 1 83 ? -3.365 -6.428 18.961 1.00 67.50 83 VAL A N 1
ATOM 665 C CA . VAL A 1 83 ? -3.288 -4.989 18.677 1.00 67.50 83 VAL A CA 1
ATOM 666 C C . VAL A 1 83 ? -1.903 -4.441 19.001 1.00 67.50 83 VAL A C 1
ATOM 668 O O . VAL A 1 83 ? -1.362 -3.692 18.192 1.00 67.50 83 VAL A O 1
ATOM 671 N N . LYS A 1 84 ? -1.293 -4.821 20.132 1.00 71.12 84 LYS A N 1
ATOM 672 C CA . LYS A 1 84 ? 0.080 -4.411 20.484 1.00 71.12 84 LYS A CA 1
ATOM 673 C C . LYS A 1 84 ? 1.103 -4.919 19.470 1.00 71.12 84 LYS A C 1
ATOM 675 O O . LYS A 1 84 ? 1.960 -4.153 19.038 1.00 71.12 84 LYS A O 1
ATOM 680 N N . GLU A 1 85 ? 1.001 -6.176 19.050 1.00 77.94 85 GLU A N 1
ATOM 681 C CA . GLU A 1 85 ? 1.904 -6.753 18.053 1.00 77.94 85 GLU A CA 1
ATOM 682 C C . GLU A 1 85 ? 1.768 -6.042 16.700 1.00 77.94 85 GLU A C 1
ATOM 684 O O . GLU A 1 85 ? 2.766 -5.637 16.098 1.00 77.94 85 GLU A O 1
ATOM 689 N N . HIS A 1 86 ? 0.535 -5.834 16.230 1.00 70.25 86 HIS A N 1
ATOM 690 C CA . HIS A 1 86 ? 0.305 -5.112 14.984 1.00 70.25 86 HIS A CA 1
ATOM 691 C C . HIS A 1 86 ? 0.677 -3.636 15.104 1.00 70.25 86 HIS A C 1
ATOM 693 O O . HIS A 1 86 ? 1.168 -3.079 14.127 1.00 70.25 86 HIS A O 1
ATOM 699 N N . HIS A 1 87 ? 0.520 -3.018 16.279 1.00 67.94 87 HIS A N 1
ATOM 700 C CA . HIS A 1 87 ? 0.994 -1.665 16.558 1.00 67.94 87 HIS A CA 1
ATOM 701 C C . HIS A 1 87 ? 2.516 -1.566 16.433 1.00 67.94 87 HIS A C 1
ATOM 703 O O . HIS A 1 87 ? 3.007 -0.656 15.773 1.00 67.94 87 HIS A O 1
ATOM 709 N N . GLU A 1 88 ? 3.272 -2.504 17.006 1.00 72.06 88 GLU A N 1
ATOM 710 C CA . GLU A 1 88 ? 4.732 -2.522 16.871 1.00 72.06 88 GLU A CA 1
ATOM 711 C C . GLU A 1 88 ? 5.162 -2.755 15.418 1.00 72.06 88 GLU A C 1
ATOM 713 O O . GLU A 1 88 ? 6.060 -2.072 14.920 1.00 72.06 88 GLU A O 1
ATOM 718 N N . LYS A 1 89 ? 4.473 -3.634 14.678 1.00 71.25 89 LYS A N 1
ATOM 719 C CA . LYS A 1 89 ? 4.677 -3.762 13.223 1.00 71.25 89 LYS A CA 1
ATOM 720 C C . LYS A 1 89 ? 4.385 -2.438 12.512 1.00 71.25 89 LYS A C 1
ATOM 722 O O . LYS A 1 89 ? 5.185 -1.999 11.694 1.00 71.25 89 LYS A O 1
ATOM 727 N N . TRP A 1 90 ? 3.287 -1.772 12.867 1.00 65.25 90 TRP A N 1
ATOM 728 C CA . TRP A 1 90 ? 2.842 -0.498 12.299 1.00 65.25 90 TRP A CA 1
ATOM 729 C C . TRP A 1 90 ? 3.781 0.671 12.566 1.00 65.25 90 TRP A C 1
ATOM 731 O O . TRP A 1 90 ? 4.041 1.466 11.669 1.00 65.25 90 TRP A O 1
ATOM 741 N N . LYS A 1 91 ? 4.291 0.789 13.788 1.00 63.66 91 LYS A N 1
ATOM 742 C CA . LYS A 1 91 ? 5.226 1.836 14.206 1.00 63.66 91 LYS A CA 1
ATOM 743 C C . LYS A 1 91 ? 6.559 1.726 13.472 1.00 63.66 91 LYS A C 1
ATOM 745 O O . LYS A 1 91 ? 7.190 2.740 13.187 1.00 63.66 91 LYS A O 1
ATOM 750 N N . ASN A 1 92 ? 6.956 0.496 13.155 1.00 67.19 92 ASN A N 1
ATOM 751 C CA . ASN A 1 92 ? 8.170 0.198 12.407 1.00 67.19 92 ASN A CA 1
ATOM 752 C C . ASN A 1 92 ? 7.951 0.193 10.886 1.00 67.19 92 ASN A C 1
ATOM 754 O O . ASN A 1 92 ? 8.924 0.094 10.136 1.00 67.19 92 ASN A O 1
ATOM 758 N N . LEU A 1 93 ? 6.707 0.349 10.407 1.00 61.31 93 LEU A N 1
ATOM 759 C CA . LEU A 1 93 ? 6.485 0.664 9.002 1.00 61.31 93 LEU A CA 1
ATOM 760 C C . LEU A 1 93 ? 7.066 2.051 8.725 1.00 61.31 93 LEU A C 1
ATOM 762 O O . LEU A 1 93 ? 6.825 2.992 9.484 1.00 61.31 93 LEU A O 1
ATOM 766 N N . PRO A 1 94 ? 7.798 2.221 7.621 1.00 55.09 94 PRO A N 1
ATOM 767 C CA . PRO A 1 94 ? 8.348 3.516 7.285 1.00 55.09 94 PRO A CA 1
ATOM 768 C C . PRO A 1 94 ? 7.239 4.565 7.119 1.00 55.09 94 PRO A C 1
ATOM 770 O O . PRO A 1 94 ? 6.471 4.543 6.156 1.00 55.09 94 PRO A O 1
ATOM 773 N N . VAL A 1 95 ? 7.167 5.512 8.057 1.00 50.22 95 VAL A N 1
ATOM 774 C CA . VAL A 1 95 ? 6.213 6.627 8.028 1.00 50.22 95 VAL A CA 1
ATOM 775 C C . VAL A 1 95 ? 6.583 7.569 6.891 1.00 50.22 95 VAL A C 1
ATOM 777 O O . VAL A 1 95 ? 7.468 8.405 7.046 1.00 50.22 95 VAL A O 1
ATOM 780 N N . SER A 1 96 ? 5.879 7.468 5.763 1.00 49.19 96 SER A N 1
ATOM 781 C CA . SER A 1 96 ? 5.816 8.429 4.644 1.00 49.19 96 SER A CA 1
ATOM 782 C C . SER A 1 96 ? 7.127 8.811 3.930 1.00 49.19 96 SER A C 1
ATOM 784 O O . SER A 1 96 ? 7.075 9.244 2.786 1.00 49.19 96 SER A O 1
ATOM 786 N N . GLY A 1 97 ? 8.306 8.624 4.526 1.00 45.47 97 GLY A N 1
ATOM 787 C CA . GLY A 1 97 ? 9.598 8.890 3.907 1.00 45.47 97 GLY A CA 1
ATOM 788 C C . GLY A 1 97 ? 9.928 7.816 2.884 1.00 45.47 97 GLY A C 1
ATOM 789 O O . GLY A 1 97 ? 10.096 8.120 1.711 1.00 45.47 97 GLY A O 1
ATOM 790 N N . SER A 1 98 ? 9.928 6.544 3.285 1.00 42.28 98 SER A N 1
ATOM 791 C CA . SER A 1 98 ? 10.347 5.455 2.397 1.00 42.28 98 SER A CA 1
ATOM 792 C C . SER A 1 98 ? 9.336 5.171 1.294 1.00 42.28 98 SER A C 1
ATOM 794 O O . SER A 1 98 ? 9.751 5.025 0.159 1.00 42.28 98 SER A O 1
ATOM 796 N N . ALA A 1 99 ? 8.022 5.190 1.551 1.00 42.06 99 ALA A N 1
ATOM 797 C CA . ALA A 1 99 ? 7.026 4.995 0.486 1.00 42.06 99 ALA A CA 1
ATOM 798 C C . ALA A 1 99 ? 7.040 6.133 -0.563 1.00 42.06 99 ALA A C 1
ATOM 800 O O . ALA A 1 99 ? 6.849 5.873 -1.749 1.00 42.06 99 ALA A O 1
ATOM 801 N N . ARG A 1 100 ? 7.348 7.380 -0.156 1.00 45.12 100 ARG A N 1
ATOM 802 C CA . ARG A 1 100 ? 7.602 8.502 -1.085 1.00 45.12 100 ARG A CA 1
ATOM 803 C C . ARG A 1 100 ? 8.943 8.375 -1.811 1.00 45.12 100 ARG A C 1
ATOM 805 O O . ARG A 1 100 ? 9.048 8.786 -2.960 1.00 45.12 100 ARG A O 1
ATOM 812 N N . VAL A 1 101 ? 9.961 7.814 -1.157 1.00 40.91 101 VAL A N 1
ATOM 813 C CA . VAL A 1 101 ? 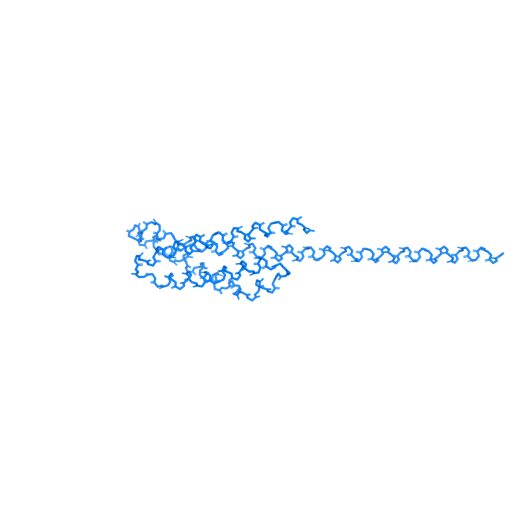11.295 7.560 -1.737 1.00 40.91 101 VAL A CA 1
ATOM 814 C C . VAL A 1 101 ? 11.285 6.334 -2.669 1.00 40.91 101 VAL A C 1
ATOM 816 O O . VAL A 1 101 ? 12.112 6.241 -3.578 1.00 40.91 101 VAL A O 1
ATOM 819 N N . LEU A 1 102 ? 10.314 5.430 -2.509 1.00 44.34 102 LEU A N 1
ATOM 820 C CA . LEU A 1 102 ? 10.195 4.184 -3.263 1.00 44.34 102 LEU A CA 1
ATOM 821 C C . LEU A 1 102 ? 9.369 4.309 -4.562 1.00 44.34 102 LEU A C 1
ATOM 823 O O . LEU A 1 102 ? 9.475 3.417 -5.390 1.00 44.34 102 LEU A O 1
ATOM 827 N N . PHE A 1 103 ? 8.672 5.418 -4.861 1.00 49.88 103 PHE A N 1
ATOM 828 C CA . PHE A 1 103 ? 7.892 5.579 -6.116 1.00 49.88 103 PHE A CA 1
ATOM 829 C C . PHE A 1 103 ? 8.210 6.859 -6.903 1.00 49.88 103 PHE A C 1
ATOM 831 O O . PHE A 1 103 ? 8.080 7.953 -6.373 1.00 49.88 103 PHE A O 1
ATOM 838 N N . VAL A 1 104 ? 8.832 6.807 -8.097 1.00 57.12 104 VAL A N 1
ATOM 839 C CA . VAL A 1 104 ? 8.296 6.614 -9.479 1.00 57.12 104 VAL A CA 1
ATOM 840 C C . VAL A 1 104 ? 7.052 7.452 -9.793 1.00 57.12 104 VAL A C 1
ATOM 842 O O . VAL A 1 104 ? 5.957 6.921 -9.765 1.00 57.12 104 VAL A O 1
ATOM 845 N N . GLY A 1 105 ? 7.253 8.736 -10.119 1.00 54.09 105 GLY A N 1
ATOM 846 C CA . GLY A 1 105 ? 6.529 9.567 -11.107 1.00 54.09 105 GLY A CA 1
ATOM 847 C C . GLY A 1 105 ? 4.993 9.698 -11.121 1.00 54.09 105 GLY A C 1
ATOM 848 O O . GLY A 1 105 ? 4.508 10.666 -11.703 1.00 54.09 105 GLY A O 1
ATOM 849 N N . ASP A 1 106 ? 4.219 8.786 -10.531 1.00 73.12 106 ASP A N 1
ATOM 850 C CA . ASP A 1 106 ? 2.763 8.751 -10.628 1.00 73.12 106 ASP A CA 1
ATOM 851 C C . ASP A 1 106 ? 2.124 9.501 -9.458 1.00 73.12 106 ASP A C 1
ATOM 853 O O . ASP A 1 106 ? 2.095 9.058 -8.305 1.00 73.12 106 ASP A O 1
ATOM 857 N N . LYS A 1 107 ? 1.599 10.679 -9.789 1.00 77.00 107 LYS A N 1
ATOM 858 C CA . LYS A 1 107 ? 0.975 11.593 -8.840 1.00 77.00 107 LYS A CA 1
ATOM 859 C C . LYS A 1 107 ? -0.244 10.979 -8.135 1.00 77.00 107 LYS A C 1
ATOM 861 O O . LYS A 1 107 ? -0.460 11.291 -6.970 1.00 77.00 107 LYS A O 1
ATOM 866 N N . GLN A 1 108 ? -1.016 10.103 -8.786 1.00 78.00 108 GLN A N 1
ATOM 867 C CA . GLN A 1 108 ? -2.238 9.541 -8.192 1.00 78.00 108 GLN A CA 1
ATOM 868 C C . GLN A 1 108 ? -1.917 8.558 -7.064 1.00 78.00 108 GLN A C 1
ATOM 870 O O . GLN A 1 108 ? -2.564 8.588 -6.016 1.00 78.00 108 GLN A O 1
ATOM 875 N N . ILE A 1 109 ? -0.876 7.737 -7.243 1.00 72.75 109 ILE A N 1
ATOM 876 C CA . ILE A 1 109 ? -0.381 6.835 -6.193 1.00 72.75 109 ILE A CA 1
ATOM 877 C C . ILE A 1 109 ? 0.139 7.654 -5.008 1.00 72.75 109 ILE A C 1
ATOM 879 O O . ILE A 1 109 ? -0.199 7.365 -3.862 1.00 72.75 109 ILE A O 1
ATOM 883 N N . LEU A 1 110 ? 0.913 8.713 -5.273 1.00 74.88 110 LEU A N 1
ATOM 884 C CA . LEU A 1 110 ? 1.466 9.582 -4.230 1.00 74.88 110 LEU A CA 1
ATOM 885 C C . LEU A 1 110 ? 0.380 10.322 -3.436 1.00 74.88 110 LEU A C 1
ATOM 887 O O . LEU A 1 110 ? 0.428 10.349 -2.202 1.00 74.88 110 LEU A O 1
ATOM 891 N N . ASP A 1 111 ? -0.611 10.889 -4.125 1.00 80.06 111 ASP A N 1
ATOM 892 C CA . ASP A 1 111 ? -1.729 11.592 -3.494 1.00 80.06 111 ASP A CA 1
ATOM 893 C C . ASP A 1 111 ? -2.577 10.625 -2.650 1.00 80.06 111 ASP A C 1
ATOM 895 O O . ASP A 1 111 ? -2.957 10.960 -1.524 1.00 8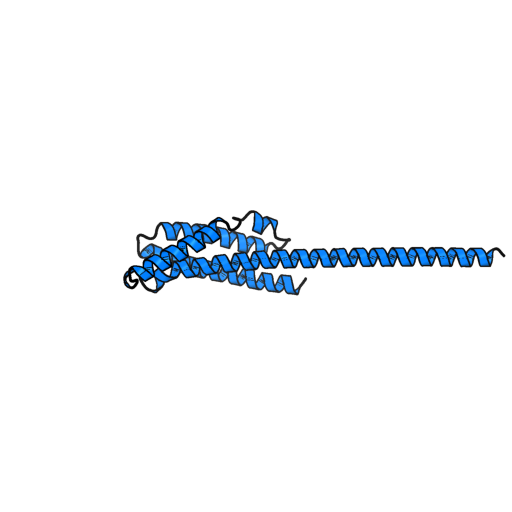0.06 111 ASP A O 1
ATOM 899 N N . GLY A 1 112 ? -2.818 9.406 -3.145 1.00 78.19 112 GLY A N 1
ATOM 900 C CA . GLY A 1 112 ? -3.528 8.358 -2.411 1.00 78.19 112 GLY A CA 1
ATOM 901 C C . GLY A 1 112 ? -2.780 7.896 -1.157 1.00 78.19 112 GLY A C 1
ATOM 902 O O . GLY A 1 112 ? -3.356 7.875 -0.069 1.00 78.19 112 GLY A O 1
ATOM 903 N N . LEU A 1 113 ? -1.477 7.615 -1.264 1.00 74.31 113 LEU A N 1
ATOM 904 C CA . LEU A 1 113 ? -0.640 7.246 -0.115 1.00 74.31 113 LEU A CA 1
ATOM 905 C C . LEU A 1 113 ? -0.602 8.353 0.944 1.00 74.31 113 LEU A C 1
ATOM 907 O O . LEU A 1 113 ? -0.716 8.075 2.137 1.00 74.31 113 LEU A O 1
ATOM 911 N N . SER A 1 114 ? -0.522 9.620 0.525 1.00 77.12 114 SER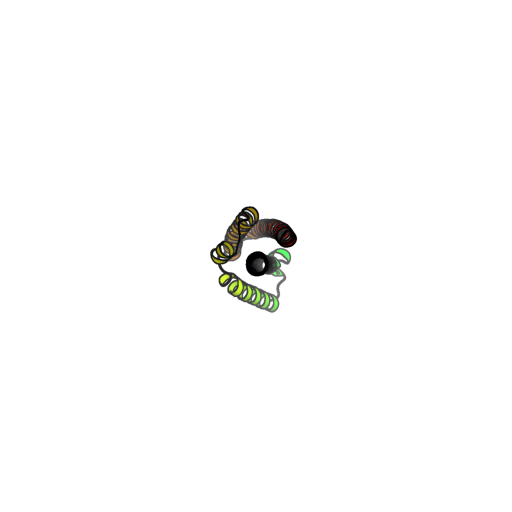 A N 1
ATOM 912 C CA . SER A 1 114 ? -0.564 10.738 1.468 1.00 77.12 114 SER A CA 1
ATOM 913 C C . SER A 1 114 ? -1.908 10.866 2.191 1.00 77.12 114 SER A C 1
ATOM 915 O O . SER A 1 114 ? -1.929 11.369 3.317 1.00 77.12 114 SER A O 1
ATOM 917 N N . GLN A 1 115 ? -3.023 10.482 1.565 1.00 80.25 115 GLN A N 1
ATOM 918 C CA . GLN A 1 115 ? -4.333 10.463 2.221 1.00 80.25 115 GLN A CA 1
ATOM 919 C C . GLN A 1 115 ? -4.436 9.307 3.216 1.00 80.25 115 GLN A C 1
ATOM 921 O O . GLN A 1 115 ? -4.881 9.527 4.343 1.00 80.25 115 GLN A O 1
ATOM 926 N N . ILE A 1 116 ? -3.937 8.123 2.846 1.00 77.75 116 ILE A N 1
ATOM 927 C CA . ILE A 1 116 ? -3.845 6.963 3.743 1.00 77.75 116 ILE A CA 1
ATOM 928 C C . ILE A 1 116 ? -3.031 7.321 4.986 1.00 77.75 116 ILE A C 1
ATOM 930 O O . ILE A 1 116 ? -3.493 7.077 6.093 1.00 77.75 116 ILE A O 1
ATOM 934 N N . ASP A 1 117 ? -1.881 7.986 4.839 1.00 70.75 117 ASP A N 1
ATOM 935 C CA . ASP A 1 117 ? -1.065 8.426 5.978 1.00 70.75 117 ASP A CA 1
ATOM 936 C C . ASP A 1 117 ? -1.821 9.365 6.932 1.00 70.75 117 ASP A C 1
ATOM 938 O O . ASP A 1 117 ? -1.727 9.224 8.154 1.00 70.75 117 ASP A O 1
ATOM 942 N N . LYS A 1 118 ? -2.578 10.327 6.391 1.00 73.44 118 LYS A N 1
ATOM 943 C CA . LYS A 1 118 ? -3.352 11.289 7.193 1.00 73.44 118 LYS A CA 1
ATOM 944 C C . LYS A 1 118 ? -4.504 10.612 7.929 1.00 73.44 118 LYS A C 1
ATOM 946 O O . LYS A 1 118 ? -4.693 10.860 9.120 1.00 73.44 118 LYS A O 1
ATOM 951 N N . LEU A 1 119 ? -5.263 9.768 7.231 1.00 74.31 119 LEU A N 1
ATOM 952 C CA . LEU A 1 119 ? -6.367 9.015 7.823 1.00 74.31 119 LEU A CA 1
ATOM 953 C C . LEU A 1 119 ? -5.860 8.007 8.850 1.00 74.31 119 LEU A C 1
ATOM 955 O O . LEU A 1 119 ? -6.459 7.891 9.910 1.00 74.31 119 LEU A O 1
ATOM 959 N N . ARG A 1 120 ? -4.710 7.374 8.598 1.00 70.12 120 ARG A N 1
ATOM 960 C CA . ARG A 1 120 ? -4.029 6.483 9.543 1.00 70.12 120 ARG A CA 1
ATOM 961 C C . ARG A 1 120 ? -3.751 7.175 10.874 1.00 70.12 120 ARG A C 1
ATOM 963 O O . ARG A 1 120 ? -4.083 6.636 11.925 1.00 70.12 120 ARG A O 1
ATOM 970 N N . ILE A 1 121 ? -3.146 8.364 10.838 1.00 67.31 121 ILE A N 1
ATOM 971 C CA . ILE A 1 121 ? -2.840 9.132 12.055 1.00 67.31 121 ILE A CA 1
ATOM 972 C C . ILE A 1 121 ? -4.133 9.480 12.797 1.00 67.31 121 ILE A C 1
ATOM 974 O O . ILE A 1 121 ? -4.205 9.329 14.014 1.00 67.31 121 ILE A O 1
ATOM 978 N N . ARG A 1 122 ? -5.165 9.913 12.065 1.00 71.00 122 ARG A N 1
ATOM 979 C CA . ARG A 1 122 ? -6.459 10.279 12.649 1.00 71.00 122 ARG A CA 1
ATOM 980 C C . ARG A 1 122 ? -7.156 9.086 13.308 1.00 71.00 122 ARG A C 1
ATOM 982 O O . ARG A 1 122 ? -7.600 9.212 14.445 1.00 71.00 122 ARG A O 1
ATOM 989 N N . PHE A 1 123 ? -7.189 7.944 12.626 1.00 69.62 123 PHE A N 1
ATOM 990 C CA . PHE A 1 123 ? -7.751 6.697 13.136 1.00 69.62 123 PHE A CA 1
ATOM 991 C C . PHE A 1 123 ? -7.044 6.265 14.422 1.00 69.62 123 PHE A C 1
ATOM 993 O O . PHE A 1 123 ? -7.693 5.969 15.419 1.00 69.62 123 PHE A O 1
ATOM 1000 N N . TYR A 1 124 ? -5.709 6.317 14.441 1.00 66.44 124 TYR A N 1
ATOM 1001 C CA . TYR A 1 124 ? -4.925 5.955 15.619 1.00 66.44 124 TYR A CA 1
ATOM 1002 C C . TYR A 1 124 ? -5.172 6.884 16.819 1.00 66.44 124 TYR A C 1
ATOM 1004 O O . TYR A 1 124 ? -5.360 6.405 17.934 1.00 66.44 124 TYR A O 1
ATOM 1012 N N . LEU A 1 125 ? -5.215 8.204 16.605 1.00 67.75 125 LEU A N 1
ATOM 1013 C CA . LEU A 1 125 ? -5.518 9.162 17.676 1.00 67.75 125 LEU A CA 1
ATOM 1014 C C . LEU A 1 125 ? -6.918 8.940 18.257 1.00 67.75 125 LEU A C 1
ATOM 1016 O O . LEU A 1 125 ? -7.087 8.968 19.472 1.00 67.75 125 LEU A O 1
ATOM 1020 N N . ASN A 1 126 ? -7.900 8.674 17.397 1.00 68.62 126 ASN A N 1
ATOM 1021 C CA . ASN A 1 126 ? -9.262 8.381 17.825 1.00 68.62 126 ASN A CA 1
ATOM 1022 C C . ASN A 1 126 ? -9.362 7.046 18.574 1.00 68.62 126 ASN A C 1
ATOM 1024 O O . ASN A 1 126 ? -10.110 6.966 19.544 1.00 68.62 126 ASN A O 1
ATOM 1028 N N . TYR A 1 127 ? -8.597 6.032 18.158 1.00 67.00 127 TYR A N 1
ATOM 1029 C CA . TYR A 1 127 ? -8.505 4.745 18.847 1.00 67.00 127 TYR A CA 1
ATOM 1030 C C . TYR A 1 127 ? -7.958 4.896 20.273 1.00 67.00 127 TYR A C 1
ATOM 1032 O O . TYR A 1 127 ? -8.561 4.407 21.224 1.00 67.00 127 TYR A O 1
ATOM 1040 N N . LEU A 1 128 ? -6.850 5.627 20.444 1.00 64.75 128 LEU A N 1
ATOM 1041 C CA . LEU A 1 128 ? -6.262 5.871 21.768 1.00 64.75 128 LEU A CA 1
ATOM 1042 C C . LEU A 1 128 ? -7.203 6.622 22.721 1.00 64.75 128 LEU A C 1
ATOM 1044 O O . LEU A 1 128 ? -7.052 6.532 23.936 1.00 64.75 128 LEU A O 1
ATOM 1048 N N . ASP A 1 129 ? -8.157 7.365 22.169 1.00 63.91 129 ASP A N 1
ATOM 1049 C CA . ASP A 1 129 ? -9.096 8.211 22.900 1.00 63.91 129 ASP A CA 1
ATOM 1050 C C . ASP A 1 129 ? -10.496 7.562 23.050 1.00 63.91 129 ASP A C 1
ATOM 1052 O O . ASP A 1 129 ? -11.466 8.228 23.440 1.00 63.91 129 ASP A O 1
ATOM 1056 N N . MET A 1 130 ? -10.630 6.259 22.743 1.00 62.38 130 MET A N 1
ATOM 1057 C CA . MET A 1 130 ? -11.879 5.488 22.856 1.00 62.38 130 MET A CA 1
ATOM 1058 C C . MET A 1 130 ? -12.303 5.274 24.313 1.00 62.38 130 MET A C 1
ATOM 1060 O O . MET A 1 130 ? -12.149 4.206 24.895 1.00 62.38 130 MET A O 1
ATOM 1064 N N . THR A 1 131 ? -12.904 6.307 24.888 1.00 54.78 131 THR A N 1
ATOM 1065 C CA . THR A 1 131 ? -13.627 6.264 26.168 1.00 54.78 131 THR A CA 1
ATOM 1066 C C . THR A 1 131 ? -15.136 6.496 25.996 1.00 54.78 131 THR A C 1
ATOM 1068 O O . THR A 1 131 ? -15.880 6.409 26.968 1.00 54.78 131 THR A O 1
ATOM 1071 N N . ASP A 1 132 ? -15.615 6.762 24.769 1.00 53.12 132 ASP A N 1
ATOM 1072 C CA . ASP A 1 132 ? -16.988 7.212 24.489 1.00 53.12 132 ASP A CA 1
ATOM 1073 C C . ASP A 1 132 ? -17.582 6.563 23.215 1.00 53.12 132 ASP A C 1
ATOM 1075 O O . ASP A 1 132 ? -16.937 6.522 22.162 1.00 53.12 132 ASP A O 1
ATOM 1079 N N . LYS A 1 133 ? -18.847 6.112 23.279 1.00 53.38 133 LYS A N 1
ATOM 1080 C CA . LYS A 1 133 ? -19.590 5.465 22.177 1.00 53.38 133 LYS A CA 1
ATOM 1081 C C . LYS A 1 133 ? -19.696 6.343 20.921 1.00 53.38 133 LYS A C 1
ATOM 1083 O O . LYS A 1 133 ? -19.724 5.815 19.813 1.00 53.38 133 LYS A O 1
ATOM 1088 N N . ARG A 1 134 ? -19.707 7.679 21.041 1.00 53.31 134 ARG A N 1
ATOM 1089 C CA . ARG A 1 134 ? -19.725 8.583 19.863 1.00 53.31 134 ARG A CA 1
ATOM 1090 C C . ARG A 1 134 ? -18.426 8.548 19.055 1.00 53.31 134 ARG A C 1
ATOM 1092 O O . ARG A 1 134 ? -18.454 8.793 17.851 1.00 53.31 134 ARG A O 1
ATOM 1099 N N . LYS A 1 135 ? -17.299 8.214 19.691 1.00 57.50 135 LYS A N 1
ATOM 1100 C CA . LYS A 1 135 ? -16.006 8.062 19.009 1.00 57.50 135 LYS A CA 1
ATOM 1101 C C . LYS A 1 135 ? -15.926 6.751 18.216 1.00 57.50 135 LYS A C 1
ATOM 1103 O O . LYS A 1 135 ? -15.152 6.687 17.270 1.00 57.50 135 LYS A O 1
ATOM 1108 N N . MET A 1 136 ? -16.773 5.758 18.526 1.00 59.97 136 MET A N 1
ATOM 1109 C CA . MET A 1 136 ? -16.868 4.499 17.766 1.00 59.97 136 MET A CA 1
ATOM 1110 C C . MET A 1 136 ? -17.414 4.723 16.346 1.00 59.97 136 MET A C 1
ATOM 1112 O O . MET A 1 136 ? -16.825 4.231 15.393 1.00 59.97 136 MET A O 1
ATOM 1116 N N . ILE A 1 137 ? -18.463 5.539 16.179 1.00 61.16 137 ILE A N 1
ATOM 1117 C CA . ILE A 1 137 ? -19.044 5.838 14.851 1.00 61.16 137 ILE A CA 1
ATOM 1118 C C . ILE A 1 137 ? -18.028 6.564 13.953 1.00 61.16 137 ILE A C 1
ATOM 1120 O O . ILE A 1 137 ? -17.872 6.233 12.781 1.00 61.16 137 ILE A O 1
ATOM 1124 N N . LEU A 1 138 ? -17.283 7.523 14.518 1.00 64.62 138 LEU A N 1
ATOM 1125 C CA . LEU A 1 138 ? -16.228 8.246 13.795 1.00 64.62 138 LEU A CA 1
ATOM 1126 C C . LEU A 1 138 ? -15.076 7.330 13.352 1.00 64.62 138 LEU A C 1
ATOM 1128 O O . LEU A 1 138 ? -14.410 7.626 12.360 1.00 64.62 138 LEU A O 1
ATOM 1132 N N . LEU A 1 139 ? -14.820 6.242 14.080 1.00 69.06 139 LEU A N 1
ATOM 1133 C CA . LEU A 1 139 ? -13.820 5.245 13.704 1.00 69.06 139 LEU A CA 1
ATOM 1134 C C . LEU A 1 139 ? -14.310 4.352 12.564 1.00 69.06 139 LEU A C 1
ATOM 1136 O O . LEU A 1 139 ? -13.535 4.091 11.644 1.00 69.06 139 LEU A O 1
ATOM 1140 N N . ASP A 1 140 ? -15.587 3.967 12.564 1.00 73.00 140 ASP A N 1
ATOM 1141 C CA . ASP A 1 140 ? -16.183 3.192 11.471 1.00 73.00 140 ASP A CA 1
ATOM 1142 C C . ASP A 1 140 ? -16.181 3.976 10.147 1.00 73.00 140 ASP A C 1
ATOM 1144 O O . ASP A 1 140 ? -15.790 3.441 9.107 1.00 73.00 140 ASP A O 1
ATOM 1148 N N . GLU A 1 141 ? -16.523 5.269 10.172 1.00 79.44 141 GLU A N 1
ATOM 1149 C CA . GLU A 1 141 ? -16.464 6.130 8.979 1.00 79.44 141 GLU A CA 1
ATOM 1150 C C . GLU A 1 141 ? -15.036 6.252 8.424 1.00 79.44 141 GLU A C 1
ATOM 1152 O O . GLU A 1 141 ? -14.812 6.119 7.217 1.00 79.44 141 GLU A O 1
ATOM 1157 N N . GLN A 1 142 ? -14.053 6.461 9.306 1.00 77.94 142 GLN A N 1
ATOM 1158 C CA . GLN A 1 142 ? -12.640 6.546 8.927 1.00 77.94 142 GLN A CA 1
ATOM 1159 C C . GLN A 1 142 ? -12.108 5.219 8.388 1.00 77.94 142 GLN A C 1
ATOM 1161 O O . GLN A 1 142 ? -11.308 5.218 7.449 1.00 77.94 142 GLN A O 1
ATOM 1166 N N . ARG A 1 143 ? -12.568 4.093 8.941 1.00 78.50 143 ARG A N 1
ATOM 1167 C CA . ARG A 1 143 ? -12.257 2.754 8.441 1.00 78.50 143 ARG A CA 1
ATOM 1168 C C . ARG A 1 143 ? -12.761 2.568 7.015 1.00 78.50 143 ARG A C 1
ATOM 1170 O O . ARG A 1 143 ? -11.984 2.169 6.149 1.00 78.50 143 ARG A O 1
ATOM 1177 N N . GLU A 1 144 ? -14.028 2.873 6.748 1.00 83.69 144 GLU A N 1
ATOM 1178 C CA . GLU A 1 144 ? -14.600 2.723 5.405 1.00 83.69 144 GLU A CA 1
ATOM 1179 C C . GLU A 1 144 ? -13.965 3.691 4.392 1.00 83.69 144 GLU A C 1
ATOM 1181 O O . GLU A 1 144 ? -13.763 3.352 3.223 1.00 83.69 144 GLU A O 1
ATOM 1186 N N . GLU A 1 145 ? -13.585 4.897 4.816 1.00 84.06 145 GLU A N 1
ATOM 1187 C CA . GLU A 1 145 ? -12.808 5.817 3.981 1.00 84.06 145 GLU A CA 1
ATOM 1188 C C . GLU A 1 145 ? -11.412 5.263 3.648 1.00 84.06 145 GLU A C 1
ATOM 1190 O O . GLU A 1 145 ? -11.021 5.248 2.477 1.00 84.06 145 GLU A O 1
ATOM 1195 N N . LEU A 1 146 ? -10.692 4.727 4.638 1.00 80.69 146 LEU A N 1
ATOM 1196 C CA . LEU A 1 146 ? -9.367 4.136 4.441 1.00 80.69 146 LEU A CA 1
ATOM 1197 C C . LEU A 1 146 ? -9.426 2.920 3.503 1.00 80.69 146 LEU A C 1
ATOM 1199 O O . LEU A 1 146 ? -8.600 2.815 2.593 1.00 80.69 146 LEU A O 1
ATOM 1203 N N . LYS A 1 147 ? -10.445 2.060 3.643 1.00 82.75 147 LYS A N 1
ATOM 1204 C CA . LYS A 1 147 ? -10.706 0.934 2.727 1.00 82.75 147 LYS A CA 1
ATOM 1205 C C . LYS A 1 147 ? -10.916 1.391 1.288 1.00 82.75 147 LYS A C 1
ATOM 1207 O O . LYS A 1 147 ? -10.303 0.840 0.372 1.00 82.75 147 LYS A O 1
ATOM 1212 N N . ARG A 1 148 ? -11.742 2.422 1.077 1.00 88.56 148 ARG A N 1
ATOM 1213 C CA . ARG A 1 148 ? -12.019 2.964 -0.263 1.00 88.56 148 ARG A CA 1
ATOM 1214 C C . ARG A 1 148 ? -10.763 3.517 -0.931 1.00 88.56 148 ARG A C 1
ATOM 1216 O O . ARG A 1 148 ? -10.511 3.209 -2.096 1.00 88.56 148 ARG A O 1
ATOM 1223 N N . ILE A 1 149 ? -9.961 4.297 -0.207 1.00 78.94 149 ILE A N 1
ATOM 1224 C CA . ILE A 1 149 ? -8.738 4.888 -0.765 1.00 78.94 149 ILE A CA 1
ATOM 1225 C C . ILE A 1 149 ? -7.702 3.799 -1.054 1.00 78.94 149 ILE A C 1
ATOM 1227 O O . ILE A 1 149 ? -7.131 3.788 -2.144 1.00 78.94 149 ILE A O 1
ATOM 1231 N N . ALA A 1 150 ? -7.506 2.841 -0.144 1.00 78.94 150 ALA A N 1
ATOM 1232 C CA . ALA A 1 150 ? -6.581 1.730 -0.361 1.00 78.94 150 ALA A CA 1
ATOM 1233 C C . ALA A 1 150 ? -6.968 0.878 -1.582 1.00 78.94 150 ALA A C 1
ATOM 1235 O O . ALA A 1 150 ? -6.102 0.541 -2.388 1.00 78.94 150 ALA A O 1
ATOM 1236 N N . ALA A 1 151 ? -8.262 0.595 -1.775 1.00 84.69 151 ALA A N 1
ATOM 1237 C CA . ALA A 1 151 ? -8.754 -0.115 -2.955 1.00 84.69 151 ALA A CA 1
ATOM 1238 C C . ALA A 1 151 ? -8.524 0.680 -4.252 1.00 84.69 151 ALA A C 1
ATOM 1240 O O . ALA A 1 151 ? -8.102 0.113 -5.261 1.00 84.69 151 ALA A O 1
ATOM 1241 N N . SER A 1 152 ? -8.752 1.998 -4.227 1.00 86.00 152 SER A N 1
ATOM 1242 C CA . SER A 1 152 ? -8.490 2.872 -5.377 1.00 86.00 152 SER A CA 1
ATOM 1243 C C . SER A 1 152 ? -7.008 2.887 -5.753 1.00 86.00 152 SER A C 1
ATOM 1245 O O . SER A 1 152 ? -6.674 2.757 -6.931 1.00 86.00 152 SER A O 1
ATOM 1247 N N . VAL A 1 153 ? -6.118 3.019 -4.764 1.00 82.06 153 VAL A N 1
ATOM 1248 C CA . VAL A 1 153 ? -4.667 2.985 -4.986 1.00 82.06 153 VAL A CA 1
ATOM 1249 C C . VAL A 1 153 ? -4.243 1.613 -5.499 1.00 82.06 153 VAL A C 1
ATOM 1251 O O . VAL A 1 153 ? -3.509 1.552 -6.477 1.00 82.06 153 VAL A O 1
ATOM 1254 N N . GLY A 1 154 ? -4.738 0.522 -4.907 1.00 80.31 154 GLY A N 1
ATOM 1255 C CA . GLY A 1 154 ? -4.438 -0.844 -5.346 1.00 80.31 154 GLY A CA 1
ATOM 1256 C C . GLY A 1 154 ? -4.857 -1.119 -6.793 1.00 80.31 154 GLY A C 1
ATOM 1257 O O . GLY A 1 154 ? -4.082 -1.673 -7.562 1.00 80.31 154 GLY A O 1
ATOM 1258 N N . LYS A 1 155 ? -6.038 -0.654 -7.214 1.00 85.75 155 LYS A N 1
ATOM 1259 C CA . LYS A 1 155 ? -6.490 -0.808 -8.606 1.00 85.75 155 LYS A CA 1
ATOM 1260 C C . LYS A 1 155 ? -5.617 -0.029 -9.593 1.00 85.75 155 LYS A C 1
ATOM 1262 O O . LYS A 1 155 ? -5.330 -0.516 -10.684 1.00 85.75 155 LYS A O 1
ATOM 1267 N N . HIS A 1 156 ? -5.222 1.193 -9.234 1.00 82.00 156 HIS A N 1
ATOM 1268 C CA . HIS A 1 156 ? -4.336 2.001 -10.076 1.00 82.00 156 HIS A CA 1
ATOM 1269 C C . HIS A 1 156 ? -2.924 1.411 -10.129 1.00 82.00 156 HIS A C 1
ATOM 1271 O O . HIS A 1 156 ? -2.318 1.365 -11.192 1.00 82.00 156 HIS A O 1
ATOM 1277 N N . LEU A 1 157 ? -2.440 0.892 -9.001 1.00 78.94 157 LEU A N 1
ATOM 1278 C CA . LEU A 1 157 ? -1.181 0.168 -8.887 1.00 78.94 157 LEU A CA 1
ATOM 1279 C C . LEU A 1 157 ? -1.124 -1.020 -9.855 1.00 78.94 157 LEU A C 1
ATOM 1281 O O . LEU A 1 157 ? -0.179 -1.116 -10.632 1.00 78.94 157 LEU A O 1
ATOM 1285 N N . ASP A 1 158 ? -2.148 -1.876 -9.843 1.00 81.81 158 ASP A N 1
ATOM 1286 C CA . ASP A 1 158 ? -2.226 -3.047 -10.724 1.00 81.81 158 ASP A CA 1
ATOM 1287 C C . ASP A 1 158 ? -2.212 -2.623 -12.207 1.00 81.81 158 ASP A C 1
ATOM 1289 O O . ASP A 1 158 ? -1.455 -3.174 -13.003 1.00 81.81 158 ASP A O 1
ATOM 1293 N N . LYS A 1 159 ? -2.944 -1.556 -12.563 1.00 83.44 159 LYS A N 1
ATOM 1294 C CA . LYS A 1 159 ? -2.935 -0.999 -13.925 1.00 83.44 159 LYS A CA 1
ATOM 1295 C C . LYS A 1 159 ? -1.544 -0.525 -14.359 1.00 83.44 159 LYS A C 1
ATOM 1297 O O . LYS A 1 159 ? -1.124 -0.804 -15.477 1.00 83.44 159 LYS A O 1
ATOM 1302 N N . VAL A 1 160 ? -0.833 0.206 -13.500 1.00 75.12 160 VAL A N 1
ATOM 1303 C CA . VAL A 1 160 ? 0.509 0.710 -13.829 1.00 75.12 160 VAL A CA 1
ATOM 1304 C C . VAL A 1 160 ? 1.508 -0.443 -13.972 1.00 75.12 160 VAL A C 1
ATOM 1306 O O . VAL A 1 160 ? 2.383 -0.378 -14.831 1.00 75.12 160 VAL A O 1
ATOM 1309 N N . ILE A 1 161 ? 1.377 -1.509 -13.176 1.00 74.19 161 ILE A N 1
ATOM 1310 C CA . ILE A 1 161 ? 2.208 -2.714 -13.314 1.00 74.19 161 ILE A CA 1
ATOM 1311 C C . ILE A 1 161 ? 1.964 -3.396 -14.666 1.00 74.19 161 ILE A C 1
ATOM 1313 O O . ILE A 1 161 ? 2.935 -3.773 -15.319 1.00 74.19 161 ILE A O 1
ATOM 1317 N N . ASP A 1 162 ? 0.706 -3.528 -15.095 1.00 78.31 162 ASP A N 1
ATOM 1318 C CA . ASP A 1 162 ? 0.348 -4.149 -16.380 1.00 78.31 162 ASP A CA 1
ATOM 1319 C C . ASP A 1 162 ? 0.873 -3.356 -17.594 1.00 78.31 162 ASP A C 1
ATOM 1321 O O . ASP A 1 162 ? 1.146 -3.929 -18.650 1.00 78.31 162 ASP A O 1
ATOM 1325 N N . GLU A 1 163 ? 1.036 -2.037 -17.453 1.00 75.94 163 GLU A N 1
ATOM 1326 C CA . GLU A 1 163 ? 1.560 -1.145 -18.497 1.00 75.94 163 GLU A CA 1
ATOM 1327 C C . GLU A 1 163 ? 3.103 -1.156 -18.615 1.00 75.94 163 GLU A C 1
ATOM 1329 O O . GLU A 1 163 ? 3.644 -0.618 -19.589 1.00 75.94 163 GLU A O 1
ATOM 1334 N N . ILE A 1 164 ? 3.823 -1.761 -17.655 1.00 68.12 164 ILE A N 1
ATOM 1335 C CA . ILE A 1 164 ? 5.300 -1.791 -17.586 1.00 68.12 164 ILE A CA 1
ATOM 1336 C C . ILE A 1 164 ? 5.887 -3.043 -18.227 1.00 68.12 164 ILE A C 1
ATOM 1338 O O . ILE A 1 164 ? 6.686 -2.857 -19.176 1.00 68.12 164 ILE A O 1
#

pLDDT: mean 70.83, std 10.07, range [40.91, 88.56]

Secondary structure (DSSP, 8-state):
-HHHHHHHHHHHHHHHHHHHHHHHHHHHHHHHHHHHHHHHHHHHHHHHHHHHHHHHHHHHTHHHHH-GGG--HHHHHHHHHHHHHHHHHHHTS--SHHHHHH--S-HHHHHHHHHHHHHHHHHHHHHHT--SHHHHHHHHHHHHHHHHHHHHHHHHHHHHHHT-

Radius of gyration: 27.38 Å; chains: 1; bounding box: 65×26×86 Å

Foldseek 3Di:
DVVVVVVVVVVVVVVVVVVVVVVVVVVVVVVVVVVLVLLVVLLVLLLVVLVLLLVLLVLLLVCLVVPVVPDDPVNVVVSVVVNVVSVVVVVPPPQLPVNVVSDDDDPLLNVLVVVLSVLSVVLVVLSVVPPDNVSSVVSVVSSVVSVVSSVVSVVVSVVVSVVD

Sequence (164 aa):
MNEIIISVLIGGILTLLGTLLANYLQYRSEQRHRKKELAKERFSEVRRYLITCLEFVDLVSIPTSIGLENFDSVALAEWENSVKEHHEKWKNLPVSGSARVLFVGDKQILDGLSQIDKLRIRFYLNYLDMTDKRKMILLDEQREELKRIAASVGKHLDKVIDEI